Protein AF-A0A2N1PWW6-F1 (afdb_monomer)

Sequence (82 aa):
MKAEIRDRIIQMNIQGVGYKTIASDLNISIGSVRNVLKEKDDSMSCRFCNKKLNFVEGKKRKVFCNDPCRYQYWNSLKKVSK

pLDDT: mean 80.53, std 10.59, range [43.81, 92.38]

Nearest PDB structures (foldseek):
  2r0q-assembly1_F  TM=9.439E-01  e=2.375E-01  Staphylococcus aureus
  4ldz-assembly1_B  TM=8.756E-01  e=2.227E-01  Bacillus subtilis subsp. subtilis str. 168
  4zms-assembly1_B  TM=8.202E-01  e=3.728E-01  Streptococcus pneumoniae R6
  4ld5-assembly1_B  TM=3.765E-01  e=4.523E-01  Staphylococcus aureus
  4yrv-assembly1_A  TM=4.628E-01  e=5.951E+00  Nostoc sp. PCC 7120 = FACHB-418

Secondary structure (DSSP, 8-state):
--HHHHHHHHHHHHTT--HHHHHHHTT--HHHHHHHHHHHHT-SB-TTT--B-PPPTTSPPPSSSSHHHHHHHHHHHHHTT-

Mean predicted aligned error: 10.63 Å

Structure (mmCIF, N/CA/C/O backbone):
data_AF-A0A2N1PWW6-F1
#
_entry.id   AF-A0A2N1PWW6-F1
#
loop_
_atom_site.group_PDB
_atom_site.id
_atom_site.type_symbol
_atom_site.label_atom_id
_atom_site.label_alt_id
_atom_site.label_comp_id
_atom_site.label_asym_id
_atom_site.label_entity_id
_atom_site.label_seq_id
_atom_site.pdbx_PDB_ins_code
_atom_site.Cartn_x
_atom_site.Cartn_y
_atom_site.Cartn_z
_atom_site.occupancy
_atom_site.B_iso_or_equiv
_atom_site.auth_seq_id
_atom_site.auth_comp_id
_atom_site.auth_asym_id
_atom_site.auth_atom_id
_atom_site.pdbx_PDB_model_num
ATOM 1 N N . MET A 1 1 ? -18.586 -12.277 1.608 1.00 54.12 1 MET A N 1
ATOM 2 C CA . MET A 1 1 ? -18.357 -10.931 2.186 1.00 54.12 1 MET A CA 1
ATOM 3 C C . MET A 1 1 ? -18.856 -9.908 1.170 1.00 54.12 1 MET A C 1
ATOM 5 O O . MET A 1 1 ? -18.428 -9.987 0.024 1.00 54.12 1 MET A O 1
ATOM 9 N N . LYS A 1 2 ? -19.826 -9.054 1.532 1.00 65.25 2 LYS A N 1
ATOM 10 C CA . LYS A 1 2 ? -20.505 -8.144 0.587 1.00 65.25 2 LYS A CA 1
ATOM 11 C C . LYS A 1 2 ? -19.520 -7.122 0.011 1.00 65.25 2 LYS A C 1
ATOM 13 O O . LYS A 1 2 ? -18.739 -6.542 0.764 1.00 65.25 2 LYS A O 1
ATOM 18 N N . ALA A 1 3 ? -19.568 -6.900 -1.304 1.00 70.62 3 ALA A N 1
ATOM 19 C CA . ALA A 1 3 ? -18.733 -5.910 -1.991 1.00 70.62 3 ALA A CA 1
ATOM 20 C C . ALA A 1 3 ? -18.899 -4.499 -1.393 1.00 70.62 3 ALA A C 1
ATOM 22 O O . ALA A 1 3 ? -17.922 -3.768 -1.259 1.00 70.62 3 ALA A O 1
ATOM 23 N N . GLU A 1 4 ? -20.105 -4.188 -0.915 1.00 78.38 4 GLU A N 1
ATOM 24 C CA . GLU A 1 4 ? -20.456 -2.937 -0.234 1.00 78.38 4 GLU A CA 1
ATOM 25 C C . GLU A 1 4 ? -19.606 -2.662 1.017 1.00 78.38 4 GLU A C 1
ATOM 27 O O . GLU A 1 4 ? -19.225 -1.523 1.262 1.00 78.38 4 GLU A O 1
ATOM 32 N N . ILE A 1 5 ? -19.262 -3.695 1.799 1.00 82.94 5 ILE A N 1
ATOM 33 C CA . ILE A 1 5 ? -18.445 -3.534 3.015 1.00 82.94 5 ILE A CA 1
ATOM 34 C C . ILE A 1 5 ? -17.008 -3.172 2.636 1.00 82.94 5 ILE A C 1
ATOM 36 O O . ILE A 1 5 ? -16.383 -2.343 3.292 1.00 82.94 5 ILE A O 1
ATOM 40 N N . ARG A 1 6 ? -16.483 -3.766 1.556 1.00 81.25 6 ARG A N 1
ATOM 41 C CA . ARG A 1 6 ? -15.118 -3.486 1.093 1.00 81.25 6 ARG A CA 1
ATOM 42 C C . ARG A 1 6 ? -14.968 -2.045 0.632 1.00 81.25 6 ARG A C 1
ATOM 44 O O . ARG A 1 6 ? -13.996 -1.399 1.009 1.00 81.25 6 ARG A O 1
ATOM 51 N N . ASP A 1 7 ? -15.930 -1.545 -0.138 1.00 83.69 7 ASP A N 1
ATOM 52 C CA . ASP A 1 7 ? -15.909 -0.160 -0.609 1.00 83.69 7 ASP A CA 1
ATOM 53 C C . ASP A 1 7 ? -15.966 0.829 0.564 1.00 83.69 7 ASP A C 1
ATOM 55 O O . ASP A 1 7 ? -15.152 1.746 0.651 1.00 83.69 7 ASP A O 1
ATOM 59 N N . ARG A 1 8 ? -16.819 0.553 1.556 1.00 87.38 8 ARG A N 1
ATOM 60 C CA . ARG A 1 8 ? -16.932 1.361 2.779 1.00 87.38 8 ARG A CA 1
ATOM 61 C C . ARG A 1 8 ? -15.629 1.425 3.573 1.00 87.38 8 ARG A C 1
ATOM 63 O O . ARG A 1 8 ? -15.210 2.512 3.958 1.00 87.38 8 ARG A O 1
ATOM 70 N N . ILE A 1 9 ? -14.941 0.292 3.747 1.00 87.50 9 ILE A N 1
ATOM 71 C CA . ILE A 1 9 ? -13.605 0.249 4.373 1.00 87.50 9 ILE A CA 1
ATOM 72 C C . ILE A 1 9 ? -12.630 1.167 3.625 1.00 87.50 9 ILE A C 1
ATOM 74 O O . ILE A 1 9 ? -11.862 1.904 4.244 1.00 87.50 9 ILE A O 1
ATOM 78 N N . ILE A 1 10 ? -12.653 1.120 2.291 1.00 84.94 10 ILE A N 1
ATOM 79 C CA . ILE A 1 10 ? -11.761 1.914 1.446 1.00 84.94 10 ILE A CA 1
ATOM 80 C C . ILE A 1 10 ? -12.069 3.408 1.581 1.00 84.94 10 ILE A C 1
ATOM 82 O O . ILE A 1 10 ? -11.134 4.191 1.745 1.00 84.94 10 ILE A O 1
ATOM 86 N N . GLN A 1 11 ? -13.345 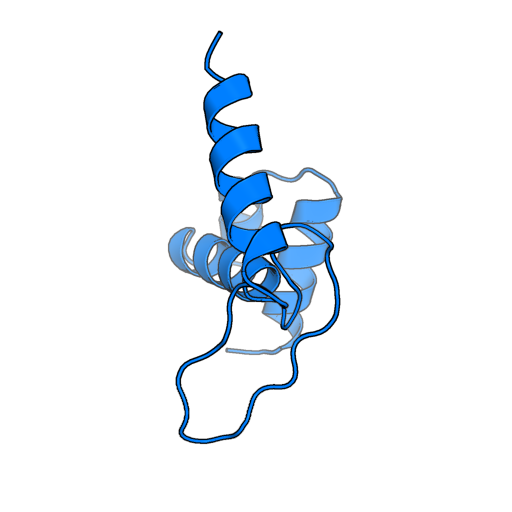3.792 1.544 1.00 86.94 11 GLN A N 1
ATOM 87 C CA . GLN A 1 11 ? -13.789 5.176 1.718 1.00 86.94 11 GLN A CA 1
ATOM 88 C C . GLN A 1 11 ? -13.362 5.734 3.077 1.00 86.94 11 GLN A C 1
ATOM 90 O O . GLN A 1 11 ? -12.713 6.776 3.138 1.00 86.94 11 GLN A O 1
ATOM 95 N N . MET A 1 12 ? -13.624 5.003 4.162 1.00 88.25 12 MET A N 1
ATOM 96 C CA . MET A 1 12 ? -13.242 5.434 5.509 1.00 88.25 12 MET A CA 1
ATOM 97 C C . MET A 1 12 ? -11.719 5.556 5.667 1.00 88.25 12 MET A C 1
ATOM 99 O O . MET A 1 12 ? -11.230 6.488 6.301 1.00 88.25 12 MET A O 1
ATOM 103 N N . ASN A 1 13 ? -10.942 4.664 5.044 1.00 84.88 13 ASN A N 1
ATOM 104 C CA . ASN A 1 13 ? -9.483 4.775 5.044 1.00 84.88 13 ASN A CA 1
ATOM 105 C C . ASN A 1 13 ? -8.988 6.001 4.254 1.00 84.88 13 ASN A C 1
ATOM 107 O O . ASN A 1 13 ? -8.025 6.639 4.667 1.00 84.88 13 ASN A O 1
ATOM 111 N N . ILE A 1 14 ? -9.636 6.351 3.134 1.00 82.25 14 ILE A N 1
ATOM 112 C CA . ILE A 1 14 ? -9.330 7.578 2.370 1.00 82.25 14 ILE A CA 1
ATOM 113 C C . ILE A 1 14 ? -9.643 8.830 3.203 1.00 82.25 14 ILE A C 1
ATOM 115 O O . ILE A 1 14 ? -8.901 9.805 3.138 1.00 82.25 14 ILE A O 1
ATOM 119 N N . GLN A 1 15 ? -10.688 8.782 4.031 1.00 86.19 15 GLN A N 1
ATOM 120 C CA . GLN A 1 15 ? -11.043 9.842 4.981 1.00 86.19 15 GLN A CA 1
ATOM 121 C C . GLN A 1 15 ? -10.081 9.946 6.182 1.00 86.19 15 GLN A C 1
ATOM 123 O O . GLN A 1 15 ? -10.252 10.822 7.025 1.00 86.19 15 GLN A O 1
ATOM 128 N N . GLY A 1 16 ? -9.074 9.070 6.283 1.00 84.88 16 GLY A N 1
ATOM 129 C CA . GLY A 1 16 ? -8.102 9.068 7.381 1.00 84.88 16 GLY A CA 1
ATOM 130 C C . GLY A 1 16 ? -8.600 8.394 8.662 1.00 84.88 16 GLY A C 1
ATOM 131 O O . GLY A 1 16 ? -7.997 8.560 9.722 1.00 84.88 16 GLY A O 1
ATOM 132 N N . VAL A 1 17 ? -9.690 7.624 8.593 1.00 88.50 17 VAL A N 1
ATOM 133 C CA . VAL A 1 17 ? -10.231 6.905 9.751 1.00 88.50 17 VAL A CA 1
ATOM 134 C C . VAL A 1 17 ? -9.338 5.706 10.088 1.00 88.50 17 VAL A C 1
ATOM 136 O O . VAL A 1 17 ? -8.981 4.901 9.229 1.00 88.50 17 VAL A O 1
ATOM 139 N N . GLY A 1 18 ? -8.979 5.561 11.365 1.00 84.75 18 GLY A N 1
ATOM 140 C CA . GLY A 1 18 ? -8.119 4.473 11.832 1.00 84.75 18 GLY A CA 1
ATOM 141 C C . GLY A 1 18 ? -8.785 3.091 11.785 1.00 84.75 18 GLY A C 1
ATOM 142 O O . GLY A 1 18 ? -9.995 2.948 11.962 1.00 84.75 18 GLY A O 1
ATOM 143 N N . TYR A 1 19 ? -7.974 2.037 11.641 1.00 88.06 19 TYR A N 1
ATOM 144 C CA . TYR A 1 19 ? -8.441 0.651 11.468 1.00 88.06 19 TYR A CA 1
ATOM 145 C C . TYR A 1 19 ? -9.399 0.154 12.560 1.00 88.06 19 TYR A C 1
ATOM 147 O O . TYR A 1 19 ? -10.318 -0.607 12.267 1.00 88.06 19 TYR A O 1
ATOM 155 N N . LYS A 1 20 ? -9.183 0.565 13.818 1.00 88.12 20 LYS A N 1
ATOM 156 C CA . LYS A 1 20 ? -10.024 0.167 14.958 1.00 88.12 20 LYS A CA 1
ATOM 157 C C . LYS A 1 20 ? -11.422 0.780 14.858 1.00 88.12 20 LYS A C 1
ATOM 159 O O . LYS A 1 20 ? -12.400 0.096 15.122 1.00 88.12 20 LYS A O 1
ATOM 164 N N . THR A 1 21 ? -11.503 2.035 14.427 1.00 90.12 21 THR A N 1
ATOM 165 C CA . THR A 1 21 ? -12.764 2.760 14.253 1.00 90.12 21 THR A CA 1
ATOM 166 C C . THR A 1 21 ? -13.572 2.177 13.097 1.00 90.12 21 THR A C 1
ATOM 168 O O . THR A 1 21 ? -14.750 1.899 13.274 1.00 90.12 21 THR A O 1
ATOM 171 N N . ILE A 1 22 ? -12.928 1.881 11.961 1.00 90.06 22 ILE A N 1
ATOM 172 C CA . ILE A 1 22 ? -13.571 1.218 10.810 1.00 90.06 22 ILE A CA 1
ATOM 173 C C . ILE A 1 22 ? -14.120 -0.160 11.203 1.00 90.06 22 ILE A C 1
ATOM 175 O O . ILE A 1 22 ? -15.234 -0.521 10.836 1.00 90.06 22 ILE A O 1
ATOM 179 N N . ALA A 1 23 ? -13.336 -0.935 11.958 1.00 91.06 23 ALA A N 1
ATOM 180 C CA . ALA A 1 23 ? -13.737 -2.260 12.419 1.00 91.06 23 ALA A CA 1
ATOM 181 C C . ALA A 1 23 ? -14.977 -2.207 13.327 1.00 91.06 23 ALA A C 1
ATOM 183 O O . ALA A 1 23 ? -15.896 -3.005 13.146 1.00 91.06 23 ALA A O 1
ATOM 184 N N . SER A 1 24 ? -15.015 -1.252 14.262 1.00 91.38 24 SER A N 1
ATOM 185 C CA . SER A 1 24 ? -16.165 -1.045 15.147 1.00 91.38 24 SER A CA 1
ATOM 186 C C . SER A 1 24 ? -17.407 -0.561 14.395 1.00 91.38 24 SER A C 1
ATOM 188 O O . SER A 1 24 ? -18.490 -1.079 14.647 1.00 91.38 24 SER A O 1
ATOM 190 N N . ASP A 1 25 ? -17.250 0.386 13.467 1.00 89.19 25 ASP A N 1
ATOM 191 C CA . ASP A 1 25 ? -18.351 0.964 12.681 1.00 89.19 25 ASP A CA 1
ATOM 192 C C . ASP A 1 25 ? -19.018 -0.075 11.769 1.00 89.19 25 ASP A C 1
ATOM 194 O O . ASP A 1 25 ? -20.237 -0.215 11.737 1.00 89.19 25 ASP A O 1
ATOM 198 N N . LEU A 1 26 ? -18.203 -0.884 11.088 1.00 87.50 26 LEU A N 1
ATOM 199 C CA . LEU A 1 26 ? -18.677 -1.910 10.159 1.00 87.50 26 LEU A CA 1
ATOM 200 C C . LEU A 1 26 ? -18.952 -3.263 10.832 1.00 87.50 26 LEU A C 1
ATOM 202 O O . LEU A 1 26 ? -19.319 -4.215 10.145 1.00 87.50 26 LEU A O 1
ATOM 206 N N . ASN A 1 27 ? -18.767 -3.355 12.153 1.00 88.19 27 ASN A N 1
ATOM 207 C CA .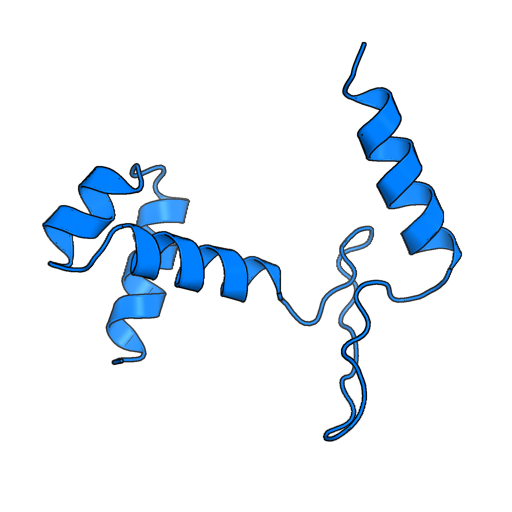 ASN A 1 27 ? -18.916 -4.572 12.955 1.00 88.19 27 ASN A CA 1
ATOM 208 C C . ASN A 1 27 ? -18.139 -5.780 12.388 1.00 88.19 27 ASN A C 1
ATOM 210 O O . ASN A 1 27 ? -18.643 -6.896 12.283 1.00 88.19 27 ASN A O 1
ATOM 214 N N . ILE A 1 28 ? -16.887 -5.555 11.992 1.00 88.06 28 ILE A N 1
ATOM 215 C CA . ILE A 1 28 ? -16.002 -6.585 11.432 1.00 88.06 28 ILE A CA 1
ATOM 216 C C . ILE A 1 28 ? -14.690 -6.662 12.200 1.00 88.06 28 ILE A C 1
ATOM 218 O O . ILE A 1 28 ? -14.292 -5.748 12.917 1.00 88.06 28 ILE A O 1
ATOM 222 N N . SER A 1 29 ? -13.961 -7.762 12.019 1.00 87.81 29 SER A N 1
ATOM 223 C CA . SER A 1 29 ? -12.636 -7.894 12.615 1.00 87.81 29 SER A CA 1
ATOM 224 C C . SER A 1 29 ? -11.645 -6.899 11.998 1.00 87.81 29 SER A C 1
ATOM 226 O O . SER A 1 29 ? -11.609 -6.695 10.782 1.00 87.81 29 SER A O 1
ATOM 228 N N . ILE A 1 30 ? -10.753 -6.348 12.828 1.00 87.62 30 ILE A N 1
ATOM 229 C CA . ILE A 1 30 ? -9.621 -5.514 12.375 1.00 87.62 30 ILE A CA 1
ATOM 230 C C . ILE A 1 30 ? -8.779 -6.265 11.326 1.00 87.62 30 ILE A C 1
ATOM 232 O O . ILE A 1 30 ? -8.253 -5.665 10.389 1.00 87.62 30 ILE A O 1
ATOM 236 N N . GLY A 1 31 ? -8.685 -7.594 11.451 1.00 84.19 31 GLY A N 1
ATOM 237 C CA . GLY A 1 31 ? -8.044 -8.458 10.460 1.00 84.19 31 GLY A CA 1
ATOM 238 C C . GLY A 1 31 ? -8.699 -8.381 9.077 1.00 84.19 31 GLY A C 1
ATOM 239 O O . GLY A 1 31 ? -7.982 -8.301 8.0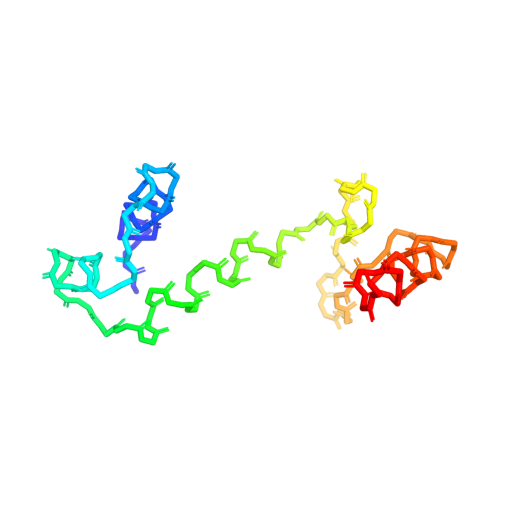82 1.00 84.19 31 GLY A O 1
ATOM 240 N N . SER A 1 32 ? -10.033 -8.319 9.006 1.00 85.19 32 SER A N 1
ATOM 241 C CA . SER A 1 32 ? -10.762 -8.153 7.738 1.00 85.19 32 SER A CA 1
ATOM 242 C C . SER A 1 32 ? -10.513 -6.782 7.117 1.00 85.19 32 SER A C 1
ATOM 244 O O . SER A 1 32 ? -10.232 -6.700 5.925 1.00 85.19 32 SER A O 1
ATOM 246 N N . VAL A 1 33 ? -10.531 -5.714 7.925 1.00 86.44 33 VAL A N 1
ATOM 247 C CA . VAL A 1 33 ? -10.196 -4.349 7.475 1.00 86.44 33 VAL A CA 1
ATOM 248 C C . VAL A 1 33 ? -8.797 -4.315 6.858 1.00 86.44 33 VAL A C 1
ATOM 250 O O . VAL A 1 33 ? -8.607 -3.822 5.747 1.00 86.44 33 VAL A O 1
ATOM 253 N N . ARG A 1 34 ? -7.816 -4.912 7.546 1.00 83.50 34 ARG A N 1
ATOM 254 C CA . ARG A 1 34 ? -6.435 -5.004 7.060 1.00 83.50 34 ARG A CA 1
ATOM 255 C C . ARG A 1 34 ? -6.336 -5.818 5.771 1.00 83.50 34 ARG A C 1
ATOM 257 O O . ARG A 1 34 ? -5.590 -5.421 4.882 1.00 83.50 34 ARG A O 1
ATOM 264 N N . ASN A 1 35 ? -7.063 -6.932 5.663 1.00 82.44 35 ASN A N 1
ATOM 265 C CA . ASN A 1 35 ? -7.055 -7.760 4.459 1.00 82.44 35 ASN A CA 1
ATOM 266 C C . ASN A 1 35 ? -7.585 -6.987 3.250 1.00 82.44 35 ASN A C 1
ATOM 268 O O . ASN A 1 35 ? -6.906 -6.930 2.235 1.00 82.44 35 ASN A O 1
ATOM 272 N N . VAL A 1 36 ? -8.727 -6.309 3.397 1.00 83.75 36 VAL A N 1
ATOM 273 C CA . VAL A 1 36 ? -9.344 -5.520 2.321 1.00 83.75 36 VAL A CA 1
ATOM 274 C C . VAL A 1 36 ? -8.425 -4.392 1.850 1.00 83.75 36 VAL A C 1
ATOM 276 O O . VAL A 1 36 ? -8.241 -4.199 0.649 1.00 83.75 36 VAL A O 1
ATOM 279 N N . LEU A 1 37 ? -7.797 -3.666 2.779 1.00 77.12 37 LEU A N 1
ATOM 280 C CA . LEU A 1 37 ? -6.858 -2.599 2.423 1.00 77.12 37 LEU A CA 1
ATOM 281 C C . LEU A 1 37 ? -5.583 -3.140 1.764 1.00 77.12 37 LEU A C 1
ATOM 283 O O . LEU A 1 37 ? -5.048 -2.511 0.855 1.00 77.12 37 LEU A O 1
ATOM 287 N N . LYS A 1 38 ? -5.125 -4.327 2.171 1.00 71.06 38 LYS A N 1
ATOM 288 C CA . LYS A 1 38 ? -3.977 -5.006 1.562 1.00 71.06 38 LYS A CA 1
ATOM 289 C C . LYS A 1 38 ? -4.297 -5.553 0.167 1.00 71.06 38 LYS A C 1
ATOM 291 O O . LYS A 1 38 ? -3.453 -5.479 -0.715 1.00 71.06 38 LYS A O 1
ATOM 296 N N . GLU A 1 39 ? -5.509 -6.057 -0.053 1.00 66.12 39 GLU A N 1
ATOM 297 C CA . GLU A 1 39 ? -5.995 -6.491 -1.370 1.00 66.12 39 GLU A CA 1
ATOM 298 C C . GLU A 1 39 ? -6.140 -5.314 -2.343 1.00 66.12 39 GLU A C 1
ATOM 300 O O . GLU A 1 39 ? -5.868 -5.473 -3.529 1.00 66.12 39 GLU A O 1
ATOM 305 N N . LYS A 1 40 ? -6.497 -4.117 -1.851 1.00 63.28 40 LYS A N 1
ATOM 306 C CA . LYS A 1 40 ? -6.480 -2.885 -2.659 1.00 63.28 40 LYS A CA 1
ATOM 307 C C . LYS A 1 40 ? -5.062 -2.535 -3.136 1.00 63.28 40 LYS A C 1
ATOM 309 O O . LYS A 1 40 ? -4.902 -2.058 -4.258 1.00 63.28 40 LYS A O 1
ATOM 314 N N . ASP A 1 41 ? -4.047 -2.768 -2.303 1.00 55.66 41 ASP A N 1
ATOM 315 C CA . ASP A 1 41 ? -2.627 -2.556 -2.641 1.00 55.66 41 ASP A CA 1
ATOM 316 C C . ASP A 1 41 ? -2.081 -3.632 -3.595 1.00 55.66 41 ASP A C 1
ATOM 318 O O . ASP A 1 41 ? -1.215 -3.354 -4.418 1.00 55.66 41 ASP A O 1
ATOM 322 N 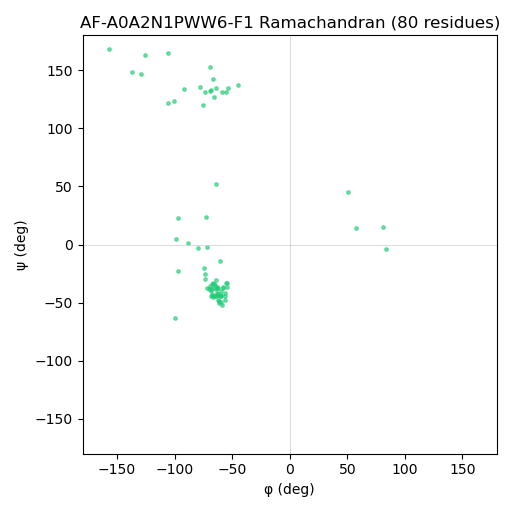N . ASP A 1 42 ? -2.677 -4.829 -3.590 1.00 55.06 42 ASP A N 1
ATOM 323 C CA . ASP A 1 42 ? -2.497 -5.873 -4.615 1.00 55.06 42 ASP A CA 1
ATOM 324 C C . ASP A 1 42 ? -3.204 -5.515 -5.941 1.00 55.06 42 ASP A C 1
ATOM 326 O O . ASP A 1 42 ? -3.557 -6.377 -6.752 1.00 55.06 42 ASP A O 1
ATOM 330 N N . SER A 1 43 ? -3.424 -4.211 -6.153 1.00 58.78 43 SER A N 1
ATOM 331 C CA . SER A 1 43 ? -3.793 -3.638 -7.433 1.00 58.78 43 SER A CA 1
ATOM 332 C C . SER A 1 43 ? -2.903 -4.251 -8.502 1.00 58.78 43 SER A C 1
ATOM 334 O O . SER A 1 43 ? -1.699 -4.422 -8.317 1.00 58.78 43 SER A O 1
ATOM 336 N N . MET A 1 44 ? -3.520 -4.590 -9.633 1.00 68.88 44 MET A N 1
ATOM 337 C CA . MET A 1 44 ? -2.868 -5.041 -10.859 1.00 68.88 44 MET A CA 1
ATOM 338 C C . MET A 1 44 ? -1.990 -3.923 -11.437 1.00 68.88 44 MET A C 1
ATOM 340 O O . MET A 1 44 ? -2.160 -3.528 -12.582 1.00 68.88 44 MET A O 1
ATOM 344 N N . SER A 1 45 ? -1.100 -3.340 -10.650 1.00 80.69 45 SER A N 1
ATOM 345 C CA . SER A 1 45 ? -0.247 -2.221 -10.975 1.00 80.69 45 SER A CA 1
ATOM 346 C C . SER A 1 45 ? 1.155 -2.493 -10.445 1.00 80.69 45 SER A C 1
ATOM 348 O O . SER A 1 45 ? 1.382 -3.190 -9.458 1.00 80.69 45 SER A O 1
ATOM 350 N N . CYS A 1 46 ? 2.145 -1.971 -11.154 1.00 85.00 46 CYS A N 1
ATOM 351 C CA . CYS A 1 46 ? 3.524 -2.076 -10.735 1.00 85.00 46 CYS A CA 1
ATOM 352 C C . CYS A 1 46 ? 3.723 -1.293 -9.441 1.00 85.00 46 CYS A C 1
ATOM 354 O O . CYS A 1 46 ? 3.506 -0.087 -9.416 1.00 85.00 46 CYS A O 1
ATOM 356 N N . ARG A 1 47 ? 4.277 -1.944 -8.418 1.00 83.75 47 ARG A N 1
ATOM 357 C CA . ARG A 1 47 ? 4.544 -1.314 -7.117 1.00 83.75 47 ARG A CA 1
ATOM 358 C C . ARG A 1 47 ? 5.499 -0.106 -7.154 1.00 83.75 47 ARG A C 1
ATOM 360 O O . ARG A 1 47 ? 5.605 0.618 -6.175 1.00 83.75 47 ARG A O 1
ATOM 367 N N . PHE A 1 48 ? 6.212 0.094 -8.266 1.00 85.38 48 PHE A N 1
ATOM 368 C CA . PHE A 1 48 ? 7.101 1.237 -8.478 1.00 85.38 48 PHE A CA 1
ATOM 369 C C . PHE A 1 48 ? 6.459 2.341 -9.324 1.00 85.38 48 PHE A C 1
ATOM 371 O O . PHE A 1 48 ? 6.273 3.455 -8.857 1.00 85.38 48 PHE A O 1
ATOM 378 N N . CYS A 1 49 ? 6.129 2.039 -10.583 1.00 85.12 49 CYS A N 1
ATOM 379 C CA . CYS A 1 49 ? 5.666 3.036 -11.554 1.00 85.12 49 CYS A CA 1
ATOM 380 C C . CYS A 1 49 ? 4.139 3.083 -11.709 1.00 85.12 49 CYS A C 1
ATOM 382 O O . CYS A 1 49 ? 3.630 3.755 -12.600 1.00 85.12 49 CYS A O 1
ATOM 384 N N . ASN A 1 50 ? 3.408 2.306 -10.907 1.00 81.31 50 ASN A N 1
ATOM 385 C CA . ASN A 1 50 ? 1.951 2.180 -10.915 1.00 81.31 50 ASN A CA 1
ATOM 386 C C . ASN A 1 50 ? 1.322 1.732 -12.253 1.00 81.31 50 ASN A C 1
ATOM 388 O O . ASN A 1 50 ? 0.109 1.804 -12.440 1.00 81.31 50 ASN A O 1
ATOM 392 N N . LYS A 1 51 ? 2.129 1.223 -13.195 1.00 81.50 51 LYS A N 1
ATOM 393 C CA . LYS A 1 51 ? 1.665 0.743 -14.506 1.00 81.50 51 LYS A CA 1
ATOM 394 C C . LYS A 1 51 ? 0.817 -0.519 -14.372 1.00 81.50 51 LYS A C 1
ATOM 396 O O . LYS A 1 51 ? 1.265 -1.457 -13.719 1.00 81.50 51 LYS A O 1
ATOM 401 N N . LYS A 1 52 ? -0.339 -0.574 -15.043 1.00 81.88 52 LYS A N 1
ATOM 402 C CA . LYS A 1 52 ? -1.215 -1.756 -15.039 1.00 81.88 52 LYS A CA 1
ATOM 403 C C . LYS A 1 52 ? -0.470 -3.021 -15.500 1.00 81.88 52 LYS A C 1
ATOM 405 O O . LYS A 1 52 ? 0.223 -3.002 -16.517 1.00 81.88 52 LYS A O 1
ATOM 410 N N . LEU A 1 53 ? -0.600 -4.105 -14.741 1.00 82.50 53 LEU A N 1
ATOM 411 C CA . LEU A 1 53 ? 0.001 -5.410 -14.987 1.00 82.50 53 LEU A CA 1
ATOM 412 C C . LEU A 1 53 ? -1.074 -6.374 -15.467 1.00 82.50 53 LEU A C 1
ATOM 414 O O . LEU A 1 53 ? -2.042 -6.639 -14.762 1.00 82.50 53 LEU A O 1
ATOM 418 N N . ASN A 1 54 ? -0.872 -6.933 -16.656 1.00 75.81 54 ASN A N 1
ATOM 419 C CA . ASN A 1 54 ? -1.760 -7.960 -17.180 1.00 75.81 54 ASN A CA 1
ATOM 420 C C . ASN A 1 54 ? -1.478 -9.284 -16.466 1.00 75.81 54 ASN A C 1
ATOM 422 O O . ASN A 1 54 ? -0.354 -9.799 -16.504 1.00 75.81 54 ASN A O 1
ATOM 426 N N . PHE A 1 55 ? -2.501 -9.816 -15.805 1.00 72.81 55 PHE A N 1
ATOM 427 C CA . PHE A 1 55 ? -2.470 -11.137 -15.203 1.00 72.81 55 PHE A CA 1
ATOM 428 C C . PHE A 1 55 ? -2.988 -12.178 -16.197 1.00 72.81 55 PHE A C 1
ATOM 430 O O . PHE A 1 55 ? -4.020 -11.967 -16.826 1.00 72.81 55 PHE A O 1
ATOM 437 N N . VAL A 1 56 ? -2.271 -13.295 -16.327 1.00 75.62 56 VAL A N 1
ATOM 438 C CA . VAL A 1 56 ? -2.758 -14.477 -17.049 1.00 75.62 56 VAL A CA 1
ATOM 439 C C . VAL A 1 56 ? -3.239 -15.466 -16.000 1.00 75.62 56 VAL A C 1
ATOM 441 O O . VAL A 1 56 ? -2.467 -15.828 -15.107 1.00 75.62 56 VAL A O 1
ATOM 444 N N . GLU A 1 57 ? -4.499 -15.882 -16.106 1.00 73.12 57 GLU A N 1
ATOM 445 C CA . GLU A 1 57 ? -5.101 -16.866 -15.209 1.00 73.12 57 GLU A CA 1
ATOM 446 C C . GLU A 1 57 ? -4.242 -18.144 -15.150 1.00 73.12 57 GLU A C 1
ATOM 448 O O . GLU A 1 57 ? -3.703 -18.599 -16.159 1.00 73.12 57 GLU A O 1
ATOM 453 N N . GLY A 1 58 ? -4.016 -18.668 -13.942 1.00 76.44 58 GLY A N 1
ATOM 454 C CA . GLY A 1 58 ? -3.168 -19.846 -13.711 1.00 76.44 58 GLY A CA 1
ATOM 455 C C . GLY A 1 58 ? -1.654 -19.590 -13.615 1.00 76.44 58 GLY A C 1
ATOM 456 O O . GLY A 1 58 ? -0.907 -20.519 -13.312 1.00 76.44 58 GLY A O 1
ATOM 457 N N . LYS A 1 59 ? -1.162 -18.356 -13.813 1.00 78.25 59 LYS A N 1
ATOM 458 C CA . LYS A 1 59 ? 0.260 -18.005 -13.595 1.00 78.25 59 LYS A CA 1
ATOM 459 C C . LYS A 1 59 ? 0.459 -17.195 -12.315 1.00 78.25 59 LYS A C 1
ATOM 461 O O . LYS A 1 59 ? -0.484 -16.682 -11.731 1.00 78.25 59 LYS A O 1
ATOM 466 N N . LYS A 1 60 ? 1.701 -17.072 -11.836 1.00 77.62 60 LYS A N 1
ATOM 467 C CA . LYS A 1 60 ? 2.017 -16.231 -10.668 1.00 77.62 60 LYS A CA 1
ATOM 468 C C . LYS A 1 60 ? 1.847 -14.748 -11.019 1.00 77.62 60 LYS A C 1
ATOM 470 O O . LYS A 1 60 ? 2.375 -14.289 -12.033 1.00 77.62 60 LYS A O 1
ATOM 475 N N . ARG A 1 61 ? 1.156 -13.991 -10.156 1.00 78.69 61 ARG A N 1
ATOM 476 C CA . ARG A 1 61 ? 0.965 -12.539 -10.315 1.00 78.69 61 ARG A CA 1
ATOM 477 C C . ARG A 1 61 ? 2.312 -11.815 -10.369 1.00 78.69 61 ARG A C 1
ATOM 479 O O . ARG A 1 61 ? 3.183 -12.041 -9.526 1.00 78.69 61 ARG A O 1
ATOM 486 N N . LYS A 1 62 ? 2.480 -10.939 -11.363 1.00 80.81 62 LYS A N 1
ATOM 487 C CA . LYS A 1 62 ? 3.627 -10.028 -11.435 1.00 80.81 62 LYS A CA 1
ATOM 488 C C . LYS A 1 62 ? 3.386 -8.869 -10.471 1.00 80.81 62 LYS A C 1
ATOM 490 O O . LYS A 1 62 ? 2.296 -8.322 -10.443 1.00 80.81 62 LYS A O 1
ATOM 495 N N . VAL A 1 63 ? 4.416 -8.499 -9.715 1.00 84.81 63 VAL A N 1
ATOM 496 C CA . VAL A 1 63 ? 4.402 -7.342 -8.793 1.00 84.81 63 VAL A CA 1
ATOM 497 C C . VAL A 1 63 ? 5.022 -6.098 -9.454 1.00 84.81 63 VAL A C 1
ATOM 499 O O . VAL A 1 63 ? 4.746 -4.958 -9.081 1.00 84.81 63 VAL A O 1
ATOM 502 N N . PHE A 1 64 ? 5.860 -6.306 -10.475 1.00 87.69 64 PHE A N 1
ATOM 503 C CA . PHE A 1 64 ? 6.568 -5.253 -11.203 1.00 87.69 64 PHE A CA 1
ATOM 504 C C . PHE A 1 64 ? 6.370 -5.415 -12.711 1.00 87.69 64 PHE A C 1
ATOM 506 O O . PHE A 1 64 ? 6.289 -6.542 -13.204 1.00 87.69 64 PHE A O 1
ATOM 513 N N . CYS A 1 65 ? 6.315 -4.301 -13.451 1.00 86.12 65 CYS A N 1
ATOM 514 C CA . CYS A 1 65 ? 6.140 -4.346 -14.907 1.00 86.12 65 CYS A CA 1
ATOM 515 C C . CYS A 1 65 ? 7.404 -4.795 -15.640 1.00 86.12 65 CYS A C 1
ATOM 517 O O . CYS A 1 65 ? 7.299 -5.394 -16.704 1.00 86.12 65 CYS A O 1
ATOM 519 N N . ASN A 1 66 ? 8.581 -4.505 -15.080 1.00 88.69 66 ASN A N 1
ATOM 520 C CA . ASN A 1 66 ? 9.867 -4.926 -15.618 1.00 88.69 66 ASN A CA 1
ATOM 521 C C . ASN A 1 66 ? 10.940 -4.941 -14.516 1.00 88.69 66 ASN A C 1
ATOM 523 O O . ASN A 1 66 ? 10.727 -4.384 -13.432 1.00 88.69 66 ASN A O 1
ATOM 527 N N . ASP A 1 67 ? 12.095 -5.538 -14.806 1.00 90.25 67 ASP A N 1
ATOM 528 C CA . ASP A 1 67 ? 13.220 -5.634 -13.867 1.00 90.25 67 ASP A CA 1
ATOM 529 C C . ASP A 1 67 ? 13.719 -4.271 -13.317 1.00 90.25 67 ASP A C 1
ATOM 531 O O . ASP A 1 67 ? 13.840 -4.141 -12.096 1.00 90.25 67 ASP A O 1
ATOM 535 N N . PRO A 1 68 ? 13.842 -3.190 -14.119 1.00 92.38 68 PRO A N 1
ATOM 536 C CA . PRO A 1 68 ? 14.238 -1.875 -13.608 1.00 92.38 68 PRO A CA 1
ATOM 537 C C . PRO A 1 68 ? 13.303 -1.330 -12.522 1.00 92.38 68 PRO A C 1
ATOM 539 O O . PRO A 1 68 ? 13.755 -0.713 -11.562 1.00 92.38 68 PRO A O 1
ATOM 542 N N . CYS A 1 69 ? 11.993 -1.577 -12.636 1.00 90.56 69 CYS A N 1
ATOM 543 C CA . CYS A 1 69 ? 11.013 -1.146 -11.634 1.00 90.56 69 CYS A CA 1
ATOM 544 C C . CYS A 1 69 ? 11.157 -1.924 -10.323 1.00 90.56 69 CYS A C 1
ATOM 546 O O . CYS A 1 69 ? 10.993 -1.351 -9.248 1.00 90.56 69 CYS A O 1
ATOM 548 N N . ARG A 1 70 ? 11.496 -3.217 -10.403 1.00 91.06 70 ARG A N 1
ATOM 549 C CA . ARG A 1 70 ? 11.827 -4.016 -9.220 1.00 91.06 70 ARG A CA 1
ATOM 550 C C . ARG A 1 70 ? 13.047 -3.425 -8.519 1.00 91.06 70 ARG A C 1
ATOM 552 O O . ARG A 1 70 ? 12.986 -3.191 -7.315 1.00 91.06 70 ARG A O 1
ATOM 559 N N . TYR A 1 71 ? 14.128 -3.165 -9.254 1.00 91.69 71 TYR A N 1
ATOM 560 C CA . TYR A 1 71 ? 15.362 -2.632 -8.674 1.00 91.69 71 TYR A CA 1
ATOM 561 C C . TYR A 1 71 ? 15.153 -1.257 -8.020 1.00 91.69 71 TYR A C 1
ATOM 563 O O . TYR A 1 71 ? 15.527 -1.057 -6.864 1.00 91.69 71 TYR A O 1
ATOM 571 N N . GLN A 1 72 ? 14.497 -0.326 -8.721 1.00 89.69 72 GLN A N 1
ATOM 572 C CA . GLN A 1 72 ? 14.274 1.031 -8.216 1.00 89.69 72 GLN A CA 1
ATOM 573 C C . GLN A 1 72 ? 13.389 1.071 -6.967 1.00 89.69 72 GLN A C 1
ATOM 575 O O . GLN A 1 72 ? 13.693 1.822 -6.043 1.00 89.69 72 GLN A O 1
ATOM 580 N N . TYR A 1 73 ? 12.350 0.233 -6.893 1.00 89.19 73 TYR A N 1
ATOM 581 C CA . TYR A 1 73 ? 11.505 0.133 -5.703 1.00 89.19 73 TYR A CA 1
ATOM 582 C C . TYR A 1 73 ? 12.310 -0.248 -4.458 1.00 89.19 73 TYR A C 1
ATOM 584 O O . TYR A 1 73 ? 12.276 0.450 -3.446 1.00 89.19 73 TYR A O 1
ATOM 592 N N . TRP A 1 74 ? 13.097 -1.324 -4.545 1.00 88.12 74 TRP A N 1
ATOM 593 C CA . TRP A 1 74 ? 13.913 -1.774 -3.418 1.00 88.12 74 TRP A CA 1
ATOM 594 C C . TRP A 1 74 ? 15.015 -0.775 -3.060 1.00 88.12 74 TRP A C 1
ATOM 596 O O . TRP A 1 74 ? 15.329 -0.616 -1.884 1.00 88.12 74 TRP A O 1
ATOM 606 N N . ASN A 1 75 ? 15.579 -0.071 -4.044 1.00 87.50 75 ASN A N 1
ATOM 607 C CA . ASN A 1 75 ? 16.554 0.984 -3.784 1.00 87.50 75 ASN A CA 1
ATOM 608 C C . ASN A 1 75 ? 15.919 2.207 -3.096 1.00 87.50 75 ASN A C 1
ATOM 610 O O . ASN A 1 75 ? 16.514 2.785 -2.193 1.00 87.50 75 ASN A O 1
ATOM 614 N N . SER A 1 76 ? 14.694 2.578 -3.482 1.00 84.38 76 SER A N 1
ATOM 615 C CA . SER A 1 76 ? 13.939 3.665 -2.851 1.00 84.38 76 SER A CA 1
ATOM 616 C C . SER A 1 76 ? 13.652 3.371 -1.377 1.00 84.38 76 SER A C 1
ATOM 618 O O . SER A 1 76 ? 13.904 4.228 -0.536 1.00 84.38 76 SER A O 1
ATOM 620 N N . LEU A 1 77 ? 13.244 2.142 -1.042 1.00 82.62 77 LEU A N 1
ATOM 621 C CA . LEU A 1 77 ? 13.017 1.739 0.351 1.00 82.62 77 LEU A CA 1
ATOM 622 C C . LEU A 1 77 ? 14.288 1.806 1.209 1.00 82.62 77 LEU A C 1
ATOM 624 O O . LEU A 1 77 ? 14.222 2.221 2.362 1.00 82.62 77 LEU A O 1
ATOM 628 N N . LYS A 1 78 ? 15.455 1.456 0.653 1.00 76.25 78 LYS A N 1
ATOM 629 C CA . LYS A 1 78 ? 16.737 1.574 1.371 1.00 76.25 78 LYS A CA 1
ATOM 630 C C . LYS A 1 78 ? 17.096 3.023 1.708 1.00 76.25 78 LYS A C 1
ATOM 632 O O . LYS A 1 78 ? 17.747 3.259 2.719 1.00 76.25 78 LYS A O 1
ATOM 637 N N . LYS A 1 79 ? 16.672 3.991 0.887 1.00 58.75 79 LYS A N 1
ATOM 638 C CA . LYS A 1 79 ? 16.937 5.419 1.130 1.00 58.75 79 LYS A CA 1
ATOM 639 C C . LYS A 1 79 ? 16.079 6.024 2.245 1.00 58.75 79 LYS A C 1
ATOM 641 O O . LYS A 1 79 ? 16.476 7.045 2.784 1.00 58.75 79 LYS A O 1
ATOM 646 N N . VAL A 1 80 ? 14.953 5.405 2.606 1.00 58.50 80 VAL A N 1
ATOM 647 C CA . VAL A 1 80 ? 14.039 5.890 3.665 1.00 58.50 80 VAL A CA 1
ATOM 648 C C . VAL A 1 80 ? 14.540 5.536 5.079 1.00 58.50 80 VAL A C 1
ATOM 650 O O . VAL A 1 80 ? 13.948 5.945 6.068 1.00 58.50 80 VAL A O 1
ATOM 653 N N . SER A 1 81 ? 15.653 4.804 5.199 1.00 53.88 81 SER A N 1
ATOM 654 C CA . SER A 1 81 ? 16.212 4.371 6.487 1.00 53.88 81 SER A CA 1
ATOM 655 C C . SER A 1 81 ? 17.346 5.264 7.021 1.00 53.88 81 SER A C 1
ATOM 657 O O . SER A 1 81 ? 18.169 4.769 7.793 1.00 53.88 81 SER A O 1
ATOM 659 N N . LYS A 1 82 ? 17.436 6.535 6.606 1.00 43.81 82 LYS A N 1
ATOM 660 C CA . LYS A 1 82 ? 18.474 7.467 7.069 1.00 43.81 82 LYS A CA 1
ATOM 661 C C . LYS A 1 82 ? 17.884 8.768 7.589 1.00 43.81 82 LYS A C 1
ATOM 663 O O . LYS A 1 82 ? 16.940 9.263 6.938 1.00 43.81 82 LYS A O 1
#

Solvent-accessible surface area (backbone atoms only — not comparable to full-atom values): 4992 Å² total; per-residue (Å²): 132,64,69,69,59,52,53,49,53,52,52,42,47,73,72,67,52,52,64,69,57,53,16,62,76,68,72,48,56,53,66,55,53,51,48,53,57,50,55,60,69,64,42,60,30,12,82,55,79,61,44,77,44,89,75,58,90,96,56,84,79,72,60,47,81,45,70,70,41,49,53,50,42,59,53,53,60,64,62,73,77,115

Radius of gyration: 15.82 Å; Cα contacts (8 Å, |Δi|>4): 67; chains: 1; bounding box: 39×30×32 Å

Foldseek 3Di:
DDPVLLVQLVVCVVVVHDLVRSCVVSVHDSVVSVVSVVVVVVQCAAPQPRHHHDDDPPDDRDNHPDDVSVVVVVVVVVVVPD

=== Feature glossary ===
Feature key, reading from the visual/contextual features back to the raw sequence:

Rendered structure images. Six rendered views show the 3D structure from the faces of a cube — i.e. along ±x, ±y, ±z. Rendering representation is drawn randomly per protein from cartoon (secondary-structure ribbons), sticks (backbone bonds), or molecular surface; coloring is either N→C rainbow (blue at the N-terminus through red at the C-terminus) or one color per chain.

Contact-map, Ramachandran, and PAE plots. The contact map is a binary N×N matrix image: pixel (i, j) is dark where Cα_i and Cα_j are within 8 Å and |i−j|>4. Because the |i−j|>4 filter removes local helical contacts, off-diagonal stripes parallel to the main diagonal indicate parallel β-sheets; stripes perpendicular to it indicate antiparallel β-sheets. The Ramachandran plot scatters every residue's (φ, ψ) pair against the sterically allowed regions. The PAE heatmap renders the predicted-aligned-error matrix.

InterPro / GO / CATH / organism. Database cross-references. InterPro integrates a dozen domain/family signature databases into unified entries with residue-range hits. GO terms attach function/process/location labels with evidence codes. CATH codes position the fold in a four-level structural taxonomy. Organism is the NCBI-taxonomy species name.

Nearest PDB structures. The Foldseek neighbor list gives the closest experimentally determined structures in the PDB, ranked by structural alignment. TM-score near 1 means near-identical fold; near 0.3 means only rough topology match. This is how one finds what a novel AlphaFold prediction most resembles in the solved-structure universe.

Predicted aligned error. PAE(i, j) answers: if I align the predicted and true structures on residue i, how far off (in Å) do I expe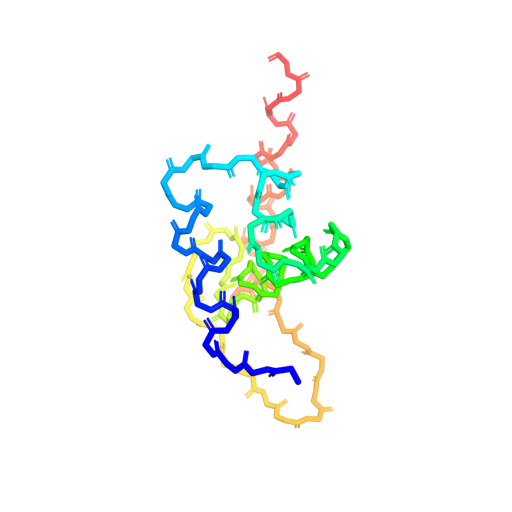ct residue j to be? A block-diagonal PAE matrix with low values on the blocks and high values off-diagonal is the signature of a multi-domain protein with confidently predicted domains but uncertain inter-domain orientation.

Solvent-accessible surface area. Accessible surface area quantifies burial. A residue with SASA near zero is packed into the hydrophobic core; one with SASA >100 Å² sits on the surface. Computed here via the Shrake–Rupley numerical algorithm with a 1.4 Å probe.

B-factor. B-factor (Debye–Waller factor) reflects atomic displacement in the crystal lattice. It is an experimental observable (units Å²), not a prediction; low values mean the atom is pinned down, high values mean it moves or is heterogeneous across the crystal.

pLDDT. For AlphaFold models, the B-factor field carries pLDDT — the model's own estimate of local accuracy on a 0–100 scale. Regions with pLDDT<50 should be treated as essentially unmodeled; they often correspond to intrinsically disordered segments.

Backbone torsions (φ/ψ). φ (phi) and ψ (psi) are the two rotatable backbone dihedrals per residue: φ is the C(i-1)–N–Cα–C torsion, ψ is the N–Cα–C–N(i+1) torsion, both in degrees on (−180°, 180°]. α-helical residues cluster near (−60°, −45°); β-strand residues near (−120°, +130°). A Ramachandran plot is simply a scatter of (φ, ψ) for every resi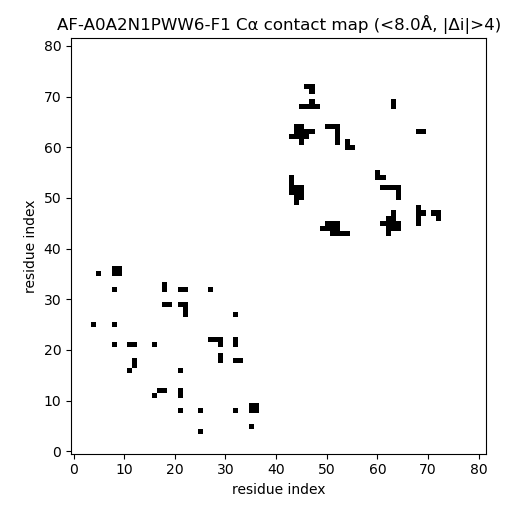due.

Radius of gyration, Cα contacts, bounding box. Radius of gyration (Rg) is the root-mean-square distance of Cα atoms from their centroid — a single number for overall size and compactness. A globular domain of N residues has Rg ≈ 2.2·N^0.38 Å; an extended or disordered chain has a much larger R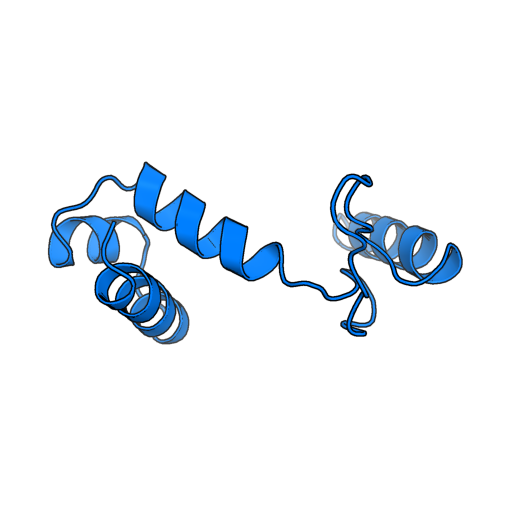g. The Cα contact count is the number of residue pairs whose Cα atoms are within 8 Å and are more than four positions apart in sequence — a standard proxy for tertiary packing density. The bounding box is the smallest axis-aligned box enclosing all Cα atoms.

Secondary structure (3-state, P-SEA). Three-state secondary structure (P-SEA) collapses the eight DSSP classes into helix (a), strand (b), and coil (c). P-SEA assigns these from Cα geometry alone — distances and angles — without requiring backbone oxygens, so it works on any Cα trace.

Secondary structure (8-state, DSSP). DSSP 8-state secondary structure assigns each residue one of H (α-helix), G (3₁₀-helix), I (π-helix), E (extended β-strand), B (isolated β-bridge), T (hydrogen-bonded turn), S (bend), or '-' (coil). The assignment is computed from backbone hydrogen-bond geometry via the Kabsch–Sander algorithm.

Foldseek 3Di. A 3Di character summarizes, for each residue, the relative orientation of the Cα frame of its nearest spatial neighbor. Because it encodes fold topology rather than chemistry, 3Di alignments detect remote structural similarity that sequence alignment misses.

mmCIF coordinates. The mmCIF block holds the 3D Cartesian coordinates of each ba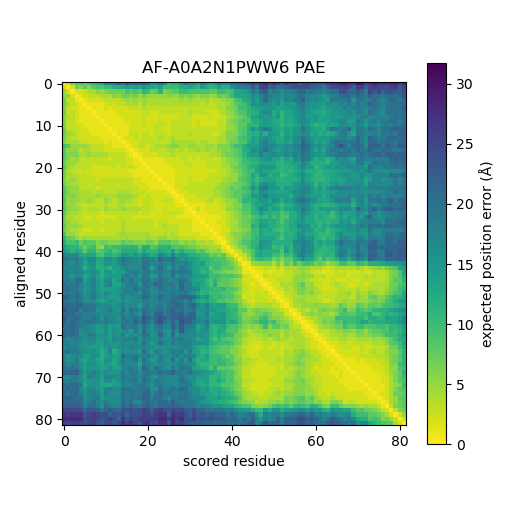ckbone atom (N, Cα, C, O) in ångströms. mmCIF is the PDB's canonical archive format — a tagged-loop text representation of the atomic model.

Sequence. Sequence gives the chain of amino acids in standard one-letter code (A=alanine, C=cysteine, …, Y=tyrosine), read N→C. It is the only feature that is directly encoded by the gene; all structural features are derived from the folded form of this seque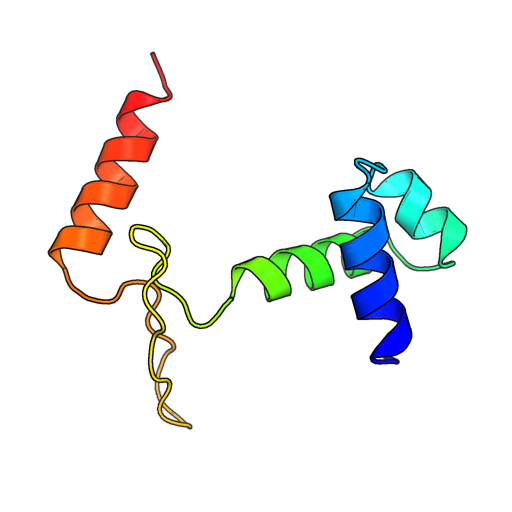nce.